Protein AF-A0AAV0KGD4-F1 (afdb_monomer_lite)

InterPro domains:
  IPR040256 Uncharacterized protein At4g02000-like [PTHR31286] (2-73)

Sequence (75 aa):
MKIASYIGKPIRVDRATEFGERGKYARVCVEVDFTKPLLSRFKIEGEEYLIQYEGLENMCTDYGIYGKPTQQCGC

Foldseek 3Di:
DVVCVVQAAFDAWDPCLVVVVDPDDTDTDHDDDLVAAGDQWDDDPNDIDGDDDPPQPQADPVRNHGPDDPVPPPD

pLDDT: mean 81.42, std 12.77, range [52.44, 95.19]

Radius of gyration: 13.9 Å; chains: 1; bounding box: 38×25×27 Å

Structure (mmCIF, N/CA/C/O backbone):
data_AF-A0AAV0KGD4-F1
#
_entry.id   AF-A0AAV0KGD4-F1
#
loop_
_atom_site.group_PDB
_atom_site.id
_atom_site.type_symbol
_atom_site.label_atom_id
_atom_site.label_alt_id
_atom_site.label_comp_id
_atom_site.label_asym_id
_atom_site.label_entity_id
_atom_site.label_seq_id
_atom_site.pdbx_PDB_ins_code
_atom_site.Cartn_x
_atom_site.Cartn_y
_atom_site.Cartn_z
_atom_site.occupancy
_atom_site.B_iso_or_equiv
_atom_site.auth_seq_id
_atom_site.auth_comp_id
_atom_site.auth_asym_id
_atom_site.auth_atom_id
_atom_site.pdbx_PDB_model_num
ATOM 1 N N . MET A 1 1 ? -14.056 -0.989 -0.156 1.00 72.94 1 MET A N 1
ATOM 2 C CA . MET A 1 1 ? -13.223 -0.568 -1.310 1.00 72.94 1 MET A CA 1
ATOM 3 C C . MET A 1 1 ? -12.647 0.853 -1.210 1.00 72.94 1 MET A C 1
ATOM 5 O O . MET A 1 1 ? -11.527 1.025 -1.661 1.00 72.94 1 MET A O 1
ATOM 9 N N . LYS A 1 2 ? -13.327 1.856 -0.619 1.00 86.69 2 LYS A N 1
ATOM 10 C CA . LYS A 1 2 ? -12.847 3.264 -0.576 1.00 86.69 2 LYS A CA 1
ATOM 11 C C . LYS A 1 2 ? -11.415 3.477 -0.052 1.00 86.69 2 LYS A C 1
ATOM 13 O O . LYS A 1 2 ? -10.696 4.304 -0.588 1.00 86.69 2 LYS A O 1
ATOM 18 N N . ILE A 1 3 ? -10.989 2.754 0.985 1.00 88.50 3 ILE A N 1
ATOM 19 C CA . ILE A 1 3 ? -9.625 2.917 1.521 1.00 88.50 3 ILE A CA 1
ATOM 20 C C . ILE A 1 3 ? -8.586 2.373 0.533 1.00 88.50 3 ILE A C 1
ATOM 22 O O . ILE A 1 3 ? -7.609 3.039 0.213 1.00 88.50 3 ILE A O 1
ATOM 26 N N . ALA A 1 4 ? -8.840 1.192 -0.029 1.00 91.00 4 ALA A N 1
ATOM 27 C CA . ALA A 1 4 ? -7.942 0.569 -0.994 1.00 91.00 4 ALA A CA 1
ATOM 28 C C . ALA A 1 4 ? -7.765 1.405 -2.275 1.00 91.00 4 ALA A C 1
ATOM 30 O O . ALA A 1 4 ? -6.697 1.349 -2.875 1.00 91.00 4 ALA A O 1
ATOM 31 N N . SER A 1 5 ? -8.758 2.225 -2.657 1.00 91.62 5 SER A N 1
ATOM 32 C CA . SER A 1 5 ? -8.640 3.120 -3.819 1.00 91.62 5 SER A CA 1
ATOM 33 C C . SER A 1 5 ? -7.614 4.243 -3.661 1.00 91.62 5 SER A C 1
ATOM 35 O O . SER A 1 5 ? -7.202 4.809 -4.667 1.00 91.62 5 SER A O 1
ATOM 37 N N . TYR A 1 6 ? -7.171 4.552 -2.437 1.00 88.81 6 TYR A N 1
ATOM 38 C CA . TYR A 1 6 ? -6.037 5.461 -2.225 1.00 88.81 6 TYR A CA 1
ATOM 39 C C . TYR A 1 6 ? -4.690 4.812 -2.568 1.00 88.81 6 TYR A C 1
ATOM 41 O O . TYR A 1 6 ? -3.716 5.522 -2.798 1.00 88.81 6 TYR A O 1
ATOM 49 N N . ILE A 1 7 ? -4.634 3.478 -2.593 1.00 90.44 7 ILE A N 1
ATOM 50 C CA . ILE A 1 7 ? -3.418 2.698 -2.853 1.00 90.44 7 ILE A CA 1
ATOM 51 C C . ILE A 1 7 ? -3.336 2.324 -4.338 1.00 90.44 7 ILE A C 1
ATOM 53 O O . ILE A 1 7 ? -2.287 2.447 -4.961 1.00 90.44 7 ILE A O 1
ATOM 57 N N . GLY A 1 8 ? -4.451 1.875 -4.914 1.00 92.12 8 GLY A N 1
ATOM 58 C CA . GLY A 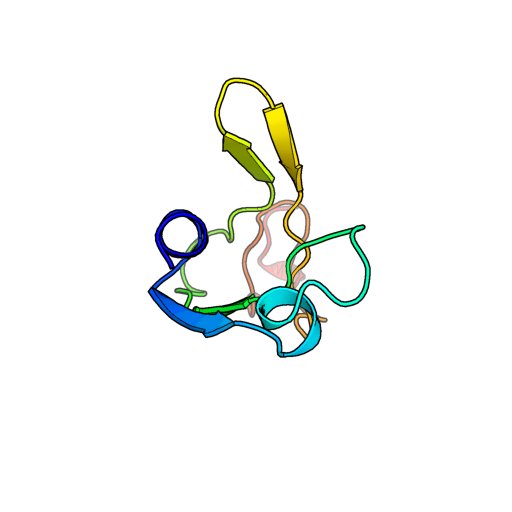1 8 ? -4.549 1.436 -6.304 1.00 92.12 8 GLY A CA 1
ATOM 59 C C . GLY A 1 8 ? -5.979 1.044 -6.652 1.00 92.12 8 GLY A C 1
ATOM 60 O O . GLY A 1 8 ? -6.893 1.248 -5.859 1.00 92.12 8 GLY A O 1
ATOM 61 N N . LYS A 1 9 ? -6.214 0.455 -7.824 1.00 94.81 9 LYS A N 1
ATOM 62 C CA . LYS A 1 9 ? -7.560 -0.000 -8.194 1.00 94.81 9 LYS A CA 1
ATOM 63 C C . LYS A 1 9 ? -7.905 -1.270 -7.400 1.00 94.81 9 LYS A C 1
ATOM 65 O O . LYS A 1 9 ? -7.253 -2.293 -7.599 1.00 94.81 9 LYS A O 1
ATOM 70 N N . PRO A 1 10 ? -8.910 -1.258 -6.506 1.00 94.25 10 PRO A N 1
ATOM 71 C CA . PRO A 1 10 ? -9.215 -2.422 -5.680 1.00 94.25 10 PRO A CA 1
ATOM 72 C C . PRO A 1 10 ? -9.763 -3.578 -6.512 1.00 94.25 10 PRO A C 1
ATOM 74 O O . PRO A 1 10 ? -10.674 -3.388 -7.315 1.00 94.25 10 PRO A O 1
ATOM 77 N N . ILE A 1 11 ? -9.231 -4.776 -6.280 1.00 95.19 11 ILE A N 1
ATOM 78 C CA . ILE A 1 11 ? -9.625 -6.003 -6.978 1.00 95.19 11 ILE A CA 1
ATOM 79 C C . ILE A 1 11 ? -10.426 -6.907 -6.047 1.00 95.19 11 ILE A C 1
ATOM 81 O O . ILE A 1 11 ? -11.512 -7.362 -6.399 1.00 95.19 11 ILE A O 1
ATOM 85 N N . ARG A 1 12 ? -9.901 -7.169 -4.845 1.00 93.69 12 ARG A N 1
ATOM 86 C CA . ARG A 1 12 ? -10.512 -8.109 -3.898 1.00 93.69 12 ARG A CA 1
ATOM 87 C C . ARG A 1 12 ? -10.078 -7.817 -2.469 1.00 93.69 12 ARG A C 1
ATOM 89 O O . ARG A 1 12 ? -8.924 -7.474 -2.243 1.00 93.69 12 ARG A O 1
ATOM 96 N N . VAL A 1 13 ? -10.983 -7.987 -1.514 1.00 91.88 13 VAL A N 1
ATOM 97 C CA . VAL A 1 13 ? -10.662 -7.952 -0.080 1.00 91.88 13 VAL A CA 1
ATOM 98 C C . VAL A 1 13 ? -10.323 -9.369 0.374 1.00 91.88 13 VAL A C 1
ATOM 100 O O . VAL A 1 13 ? -10.956 -10.325 -0.072 1.00 91.88 13 VAL A O 1
ATOM 103 N N . ASP A 1 14 ? -9.291 -9.522 1.202 1.00 91.19 14 ASP A N 1
ATOM 104 C CA . ASP A 1 14 ? -8.963 -10.827 1.772 1.00 91.19 14 ASP A CA 1
ATOM 105 C C . ASP A 1 14 ? -10.124 -11.360 2.622 1.00 91.19 14 ASP A C 1
ATOM 107 O O . ASP A 1 14 ? -10.797 -10.596 3.312 1.00 91.19 14 ASP A O 1
ATOM 111 N N . ARG A 1 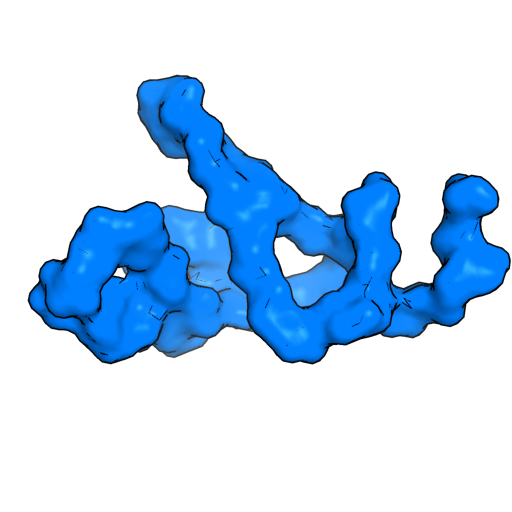15 ? -10.336 -12.678 2.607 1.00 90.62 15 ARG A N 1
ATOM 112 C CA . ARG A 1 15 ? -11.465 -13.313 3.291 1.00 90.62 15 ARG A CA 1
ATOM 113 C C . ARG A 1 15 ? -11.461 -13.021 4.794 1.00 90.62 15 ARG A C 1
ATOM 115 O O . ARG A 1 15 ? -12.494 -12.654 5.339 1.00 90.62 15 ARG A O 1
ATOM 122 N N . ALA A 1 16 ? -10.311 -13.114 5.460 1.00 89.44 16 ALA A N 1
ATOM 123 C CA . ALA A 1 16 ? -10.238 -12.841 6.893 1.00 89.44 16 ALA A CA 1
ATOM 124 C C . ALA A 1 16 ? -10.519 -11.359 7.197 1.00 89.44 16 ALA A C 1
ATOM 126 O O . ALA A 1 16 ? -11.152 -11.037 8.199 1.00 89.44 16 ALA A O 1
ATOM 127 N N . THR A 1 17 ? -10.118 -10.459 6.291 1.00 89.00 17 THR A N 1
ATOM 128 C CA . THR A 1 17 ? -10.454 -9.028 6.386 1.00 89.00 17 THR A CA 1
ATOM 129 C C . THR A 1 17 ? -11.948 -8.778 6.153 1.00 89.00 17 THR A C 1
ATOM 131 O O . THR A 1 17 ? -12.541 -7.958 6.847 1.00 89.00 17 THR A O 1
ATOM 134 N N . GLU A 1 18 ? -12.571 -9.489 5.212 1.00 88.44 18 GLU A N 1
ATOM 135 C CA . GLU A 1 18 ? -14.001 -9.381 4.895 1.00 88.44 18 GLU A CA 1
ATOM 136 C C . GLU A 1 18 ? -14.893 -9.875 6.042 1.00 88.44 18 GLU A C 1
ATOM 138 O O . GLU A 1 18 ? -15.861 -9.207 6.398 1.00 88.44 18 GLU A O 1
ATOM 143 N N . PHE A 1 19 ? -14.540 -11.007 6.657 1.00 87.69 19 PHE A N 1
ATOM 144 C CA . PHE A 1 19 ? -15.287 -11.588 7.776 1.00 87.69 19 PHE A CA 1
ATOM 145 C C . PHE A 1 19 ? -14.879 -11.026 9.148 1.00 87.69 19 PHE A C 1
ATOM 147 O O . PHE A 1 19 ? -15.465 -11.401 10.162 1.00 87.69 19 PHE A O 1
ATOM 154 N N . GLY A 1 20 ? -13.891 -10.126 9.207 1.00 84.44 20 GLY A N 1
ATOM 155 C CA . GLY A 1 20 ? -13.389 -9.570 10.468 1.00 84.44 20 GLY A CA 1
ATOM 156 C C . GLY A 1 20 ? -12.700 -10.607 11.366 1.00 84.44 20 GLY A C 1
ATOM 157 O O . GLY A 1 20 ? -12.601 -10.428 12.582 1.00 84.44 20 GLY A O 1
ATOM 158 N N . GLU A 1 21 ? -12.217 -11.704 10.784 1.00 77.44 21 GLU A N 1
ATOM 159 C CA . GLU A 1 21 ? -11.581 -12.815 11.485 1.00 77.44 21 GLU A CA 1
ATOM 160 C C . GLU A 1 21 ? -10.111 -12.461 11.783 1.00 77.44 21 GLU A C 1
ATOM 162 O O . GLU A 1 21 ? -9.211 -12.776 11.014 1.00 77.44 21 GLU A O 1
ATOM 167 N N . ARG A 1 22 ? -9.873 -11.821 12.941 1.00 58.00 22 ARG A N 1
ATOM 168 C CA . ARG A 1 22 ? -8.586 -11.326 13.503 1.00 58.00 22 ARG A CA 1
ATOM 169 C C . ARG A 1 22 ? -8.175 -9.909 13.072 1.00 58.00 22 ARG A C 1
ATOM 171 O O . ARG A 1 22 ? -7.624 -9.675 12.004 1.00 58.00 22 ARG A O 1
ATOM 178 N N . GLY A 1 23 ? -8.326 -8.966 14.005 1.00 68.19 23 GLY A N 1
ATOM 179 C CA . GLY A 1 23 ? -7.932 -7.562 13.857 1.00 68.19 23 GLY A CA 1
ATOM 180 C C . GLY A 1 23 ? -6.478 -7.282 14.242 1.00 68.19 23 GLY A C 1
ATOM 181 O O . GLY A 1 23 ? -6.180 -7.024 15.406 1.00 68.19 23 GLY A O 1
ATOM 182 N N . LYS A 1 24 ? -5.578 -7.287 13.254 1.00 82.69 24 LYS A N 1
ATOM 183 C CA . LYS A 1 24 ? -4.257 -6.627 13.354 1.00 82.69 24 LYS A CA 1
ATOM 184 C C . LYS A 1 24 ? -3.912 -5.777 12.133 1.00 82.69 24 LYS A C 1
ATOM 186 O O . LYS A 1 24 ? -3.177 -4.809 12.267 1.00 82.69 24 LYS A O 1
ATOM 191 N N . TYR A 1 25 ? -4.430 -6.130 10.963 1.00 87.06 25 TYR A N 1
ATOM 192 C CA . TYR A 1 25 ? -4.242 -5.400 9.714 1.00 87.06 25 TYR A CA 1
ATOM 193 C C . TYR A 1 25 ? -5.380 -5.749 8.752 1.00 87.06 25 TYR A C 1
ATOM 195 O O . TYR A 1 25 ? -6.049 -6.768 8.920 1.00 87.06 25 TYR A O 1
ATOM 203 N N . ALA A 1 26 ? -5.586 -4.908 7.742 1.00 90.31 26 ALA A N 1
ATOM 204 C CA . ALA A 1 26 ? -6.456 -5.207 6.613 1.00 90.31 26 ALA A CA 1
ATOM 205 C C . ALA A 1 26 ? -5.597 -5.673 5.434 1.00 90.31 26 ALA A C 1
ATOM 207 O O . ALA A 1 26 ? -4.571 -5.059 5.140 1.00 90.31 26 ALA A O 1
ATOM 208 N N . ARG A 1 27 ? -6.014 -6.738 4.746 1.00 92.44 27 ARG A N 1
ATOM 209 C CA . ARG A 1 27 ? -5.341 -7.249 3.546 1.00 92.44 27 ARG A CA 1
ATOM 210 C C . ARG A 1 27 ? -6.260 -7.111 2.337 1.00 92.44 27 ARG A C 1
ATOM 212 O O . ARG A 1 27 ? -7.436 -7.473 2.371 1.00 92.44 27 ARG A O 1
ATOM 219 N N . VAL A 1 28 ? -5.725 -6.541 1.262 1.00 93.31 28 VAL A N 1
ATOM 220 C CA . VAL A 1 28 ? -6.479 -6.227 0.046 1.00 93.31 28 VAL A CA 1
ATOM 221 C C . VAL A 1 28 ? -5.602 -6.416 -1.187 1.00 93.31 28 VAL A C 1
ATOM 223 O O . VAL A 1 28 ? -4.431 -6.052 -1.192 1.00 93.31 28 VAL A O 1
ATOM 226 N N . CYS A 1 29 ? -6.182 -6.978 -2.243 1.00 93.50 29 CYS A N 1
ATOM 227 C CA . CYS A 1 29 ? -5.584 -7.033 -3.568 1.00 93.50 29 CYS A CA 1
ATOM 228 C C . CYS A 1 29 ? -5.948 -5.755 -4.329 1.00 93.50 29 CYS A C 1
ATOM 230 O O . CYS A 1 29 ? -7.133 -5.454 -4.512 1.00 93.50 29 CYS A O 1
ATOM 232 N N . VAL A 1 30 ? -4.935 -5.030 -4.794 1.00 93.75 30 VAL A N 1
ATOM 233 C CA . VAL A 1 30 ? -5.068 -3.819 -5.611 1.00 93.75 30 VAL A CA 1
ATOM 234 C C . VAL A 1 30 ? -4.215 -3.954 -6.869 1.00 93.75 30 VAL A C 1
ATOM 236 O O . VAL A 1 30 ? -3.156 -4.574 -6.846 1.00 93.75 30 VAL A O 1
ATOM 239 N N . GLU A 1 31 ? -4.678 -3.372 -7.966 1.00 93.12 31 GLU A N 1
ATOM 240 C CA . GLU A 1 31 ? -3.882 -3.152 -9.170 1.00 93.12 31 GLU A CA 1
ATOM 241 C C . GLU A 1 31 ? -3.146 -1.812 -9.023 1.00 93.12 31 GLU A C 1
ATOM 243 O O . GLU A 1 31 ? -3.757 -0.788 -8.697 1.00 93.12 31 GLU A O 1
ATOM 248 N N . VAL A 1 32 ? -1.827 -1.841 -9.217 1.00 89.12 32 VAL A N 1
ATOM 249 C CA . VAL A 1 32 ? -0.9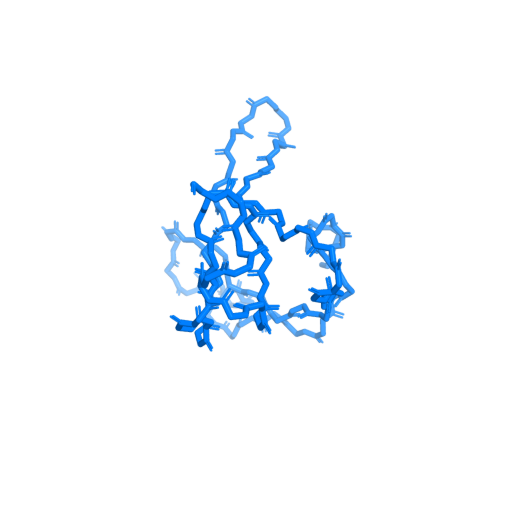12 -0.704 -9.039 1.00 89.12 32 VAL A CA 1
ATOM 250 C C . VAL A 1 32 ? -0.010 -0.553 -10.259 1.00 89.12 32 VAL A C 1
ATOM 252 O O . VAL A 1 32 ? 0.273 -1.518 -10.967 1.00 89.12 32 VAL A O 1
ATOM 255 N N . ASP A 1 33 ? 0.444 0.672 -10.500 1.00 87.12 33 ASP A N 1
ATOM 256 C CA . ASP A 1 33 ? 1.338 1.015 -11.604 1.00 87.12 33 ASP A CA 1
ATOM 257 C C . ASP A 1 33 ? 2.801 0.962 -11.137 1.00 87.12 33 ASP A C 1
ATOM 259 O O . ASP A 1 33 ? 3.268 1.862 -10.441 1.00 87.12 33 ASP A O 1
ATOM 263 N N . PHE A 1 34 ? 3.536 -0.080 -11.538 1.00 83.19 34 PHE A N 1
ATOM 264 C CA . PHE A 1 34 ? 4.947 -0.263 -11.170 1.00 83.19 34 PHE A CA 1
ATOM 265 C C . PHE A 1 34 ? 5.909 0.735 -11.829 1.00 83.19 34 PHE A C 1
ATOM 267 O O . PHE A 1 34 ? 7.081 0.786 -11.457 1.00 83.19 34 PHE A O 1
ATOM 274 N N . THR A 1 35 ? 5.451 1.541 -12.794 1.00 81.94 35 THR A N 1
ATOM 275 C CA . THR A 1 35 ? 6.275 2.622 -13.360 1.00 81.94 35 THR A CA 1
ATOM 276 C C . THR A 1 35 ? 6.424 3.802 -12.399 1.00 81.94 35 THR A C 1
ATOM 278 O O . THR A 1 35 ? 7.270 4.672 -12.617 1.00 81.94 35 THR A O 1
ATOM 281 N N . LYS A 1 36 ? 5.631 3.821 -11.321 1.00 83.00 36 LYS A N 1
ATOM 282 C CA . LYS A 1 36 ? 5.624 4.855 -10.288 1.00 83.00 36 LYS A CA 1
ATOM 283 C C . LYS A 1 36 ? 6.077 4.277 -8.943 1.00 83.00 36 LYS A C 1
ATOM 285 O O . LYS A 1 36 ? 5.899 3.084 -8.700 1.00 83.00 36 LYS A O 1
ATOM 290 N N . PRO A 1 37 ? 6.627 5.119 -8.051 1.00 83.00 37 PRO A N 1
ATOM 291 C CA . PRO A 1 37 ? 6.849 4.750 -6.660 1.00 83.00 37 PRO A CA 1
ATOM 292 C C . PRO A 1 37 ? 5.567 4.235 -6.007 1.00 83.00 37 PRO A C 1
ATOM 294 O O . PRO A 1 37 ? 4.517 4.879 -6.078 1.00 83.00 37 PRO A O 1
ATOM 297 N N . LEU A 1 38 ? 5.662 3.085 -5.353 1.00 87.69 38 LEU A N 1
ATOM 298 C CA . LEU A 1 38 ? 4.571 2.509 -4.589 1.00 87.69 38 LEU A CA 1
ATOM 299 C C . LEU A 1 38 ? 4.421 3.223 -3.247 1.00 87.69 38 LEU A C 1
ATOM 301 O O . LEU A 1 38 ? 5.395 3.555 -2.568 1.00 87.69 38 LEU A O 1
ATOM 305 N N . LEU A 1 39 ? 3.171 3.445 -2.850 1.00 88.69 39 LEU A N 1
ATOM 306 C CA . LEU A 1 39 ? 2.845 4.114 -1.599 1.00 88.69 39 LEU A CA 1
ATOM 307 C C . LEU A 1 39 ? 3.201 3.205 -0.417 1.00 88.69 39 LEU A C 1
ATOM 309 O O . LEU A 1 39 ? 2.653 2.112 -0.308 1.00 88.69 39 LEU A O 1
ATOM 313 N N . SER A 1 40 ? 4.096 3.645 0.467 1.00 88.56 40 SER A N 1
ATOM 314 C CA . SER A 1 40 ? 4.546 2.869 1.637 1.00 88.56 40 SER A CA 1
ATOM 315 C C . SER A 1 40 ? 3.742 3.145 2.912 1.00 88.56 40 SER A C 1
ATOM 317 O O . SER A 1 40 ? 3.744 2.336 3.837 1.00 88.56 40 SER A O 1
ATOM 319 N N . ARG A 1 41 ? 3.040 4.282 2.972 1.00 91.31 41 ARG A N 1
ATOM 320 C CA . ARG A 1 41 ? 2.174 4.689 4.086 1.00 91.31 41 ARG A CA 1
ATOM 321 C C . ARG A 1 41 ? 1.131 5.703 3.637 1.00 91.31 41 ARG A C 1
ATOM 323 O O . ARG A 1 41 ? 1.356 6.440 2.680 1.00 91.31 41 ARG A O 1
ATOM 330 N N . PHE A 1 42 ? 0.019 5.782 4.351 1.00 90.69 42 PHE A N 1
ATOM 331 C CA . PHE A 1 42 ? -1.019 6.790 4.133 1.00 90.69 42 PHE A CA 1
ATOM 332 C C . PHE A 1 42 ? -1.660 7.195 5.459 1.00 90.69 42 PHE A C 1
ATOM 334 O O . PHE A 1 42 ? -1.507 6.497 6.458 1.00 90.69 42 PHE A O 1
ATOM 341 N N . LYS A 1 43 ? -2.372 8.326 5.471 1.00 92.69 43 LYS A N 1
ATOM 342 C CA . LYS A 1 43 ? -3.070 8.818 6.663 1.00 92.69 43 LYS A CA 1
ATOM 343 C C . LYS A 1 43 ? -4.580 8.809 6.474 1.00 92.69 43 LYS A C 1
ATOM 345 O O . LYS A 1 43 ? -5.068 9.265 5.441 1.00 92.69 43 LYS A O 1
ATOM 350 N N . ILE A 1 44 ? -5.305 8.337 7.483 1.00 89.44 44 ILE A N 1
ATOM 351 C CA . ILE A 1 44 ? -6.764 8.456 7.596 1.00 89.44 44 ILE A CA 1
ATOM 352 C C . ILE A 1 44 ? -7.064 9.074 8.952 1.00 89.44 44 ILE A C 1
ATOM 354 O O . ILE A 1 44 ? -6.586 8.582 9.962 1.00 89.44 44 ILE A O 1
ATOM 358 N N . GLU A 1 45 ? -7.834 10.163 8.962 1.00 90.00 45 GLU A N 1
ATOM 359 C CA . GLU A 1 45 ? -8.274 10.832 10.200 1.00 90.00 45 GLU A CA 1
ATOM 360 C C . GLU A 1 45 ? -7.126 11.194 11.165 1.00 90.00 45 GLU A C 1
ATOM 362 O O . GLU A 1 45 ? -7.304 11.258 12.373 1.00 90.00 45 GLU A O 1
ATOM 367 N N . GLY A 1 46 ? -5.936 11.473 10.620 1.00 91.94 46 GLY A N 1
ATOM 368 C CA . GLY A 1 46 ? -4.739 11.819 11.396 1.00 91.94 46 GLY A CA 1
ATOM 369 C C . GLY A 1 46 ? -3.858 10.625 11.768 1.00 91.94 46 GLY A C 1
ATOM 370 O O . GLY A 1 46 ? -2.671 10.822 12.021 1.00 91.94 46 GLY A O 1
ATOM 371 N N . GLU A 1 47 ? -4.388 9.406 11.687 1.00 91.38 47 GLU A N 1
ATOM 372 C CA . GLU A 1 47 ? -3.666 8.168 11.970 1.00 91.38 47 GLU A CA 1
ATOM 373 C C . GLU A 1 47 ? -2.886 7.690 10.743 1.00 91.38 47 GLU A C 1
ATOM 375 O O . GLU A 1 47 ? -3.397 7.692 9.620 1.00 91.38 47 GLU A O 1
ATOM 380 N N . GLU A 1 48 ? -1.632 7.288 10.953 1.00 92.81 48 GLU A N 1
ATOM 381 C CA . GLU A 1 48 ? -0.754 6.782 9.899 1.00 92.81 48 GLU A CA 1
ATOM 382 C C . GLU A 1 48 ? -0.810 5.255 9.818 1.00 92.81 48 GLU A C 1
ATOM 384 O O . GLU A 1 48 ? -0.611 4.548 10.802 1.00 92.81 48 GLU A O 1
ATOM 389 N N . TYR A 1 49 ? -1.036 4.749 8.610 1.00 91.56 49 TYR A N 1
ATOM 390 C CA . TYR A 1 49 ? -1.105 3.329 8.304 1.00 91.56 49 TYR A CA 1
ATOM 391 C C . TYR A 1 49 ? 0.031 2.955 7.360 1.00 91.56 49 TYR A C 1
ATOM 393 O O . TYR A 1 49 ? 0.220 3.582 6.314 1.00 91.56 49 TYR A O 1
ATOM 401 N N . LEU A 1 50 ? 0.773 1.911 7.721 1.00 91.19 50 LEU A N 1
ATOM 402 C CA . LEU A 1 50 ? 1.840 1.348 6.899 1.00 91.19 50 LEU A CA 1
ATOM 403 C C . LEU A 1 50 ? 1.264 0.367 5.873 1.00 91.19 50 LEU A C 1
ATOM 405 O O . LEU A 1 50 ? 0.339 -0.390 6.173 1.00 91.19 50 LEU A O 1
ATOM 409 N N . ILE A 1 51 ? 1.838 0.364 4.672 1.00 90.81 51 ILE A N 1
ATOM 410 C CA . ILE A 1 51 ? 1.496 -0.573 3.602 1.00 90.81 51 ILE A CA 1
ATOM 411 C C . ILE A 1 51 ? 2.649 -1.560 3.442 1.00 90.81 51 ILE A C 1
ATOM 413 O O . ILE A 1 51 ? 3.782 -1.172 3.163 1.00 90.81 51 ILE A O 1
ATOM 417 N N . GLN A 1 52 ? 2.336 -2.846 3.569 1.00 88.38 52 GLN A N 1
ATOM 418 C CA . GLN A 1 52 ? 3.238 -3.936 3.217 1.00 88.38 52 GLN A CA 1
ATOM 419 C C . GLN A 1 52 ? 2.740 -4.565 1.915 1.00 88.38 52 GLN A C 1
ATOM 421 O O . GLN A 1 52 ? 1.625 -5.083 1.864 1.00 88.38 52 GLN A O 1
ATOM 426 N N . TYR A 1 53 ? 3.567 -4.538 0.872 1.00 88.62 53 TYR A N 1
ATOM 427 C CA . TYR A 1 53 ? 3.303 -5.300 -0.345 1.00 88.62 53 TYR A CA 1
ATOM 428 C C . TYR A 1 53 ? 3.889 -6.705 -0.216 1.00 88.62 53 TYR A C 1
ATOM 430 O O . TYR A 1 53 ? 4.998 -6.885 0.287 1.00 88.62 53 TYR A O 1
ATOM 438 N N . GLU A 1 54 ? 3.153 -7.702 -0.690 1.00 86.06 54 GLU A N 1
ATOM 439 C CA . GLU A 1 54 ? 3.572 -9.103 -0.680 1.00 86.06 54 GLU A CA 1
ATOM 440 C C . GLU A 1 54 ? 4.040 -9.533 -2.073 1.00 86.06 54 GLU A C 1
ATOM 442 O O . GLU A 1 54 ? 3.510 -9.068 -3.080 1.00 86.06 54 GLU A O 1
ATOM 447 N N . GLY A 1 55 ? 5.029 -10.429 -2.139 1.00 79.25 55 GLY A N 1
ATOM 448 C CA . GLY A 1 55 ? 5.533 -10.970 -3.409 1.00 79.25 55 GLY A CA 1
ATOM 449 C C . GLY A 1 55 ? 6.377 -9.997 -4.244 1.00 79.25 55 GLY A C 1
ATOM 450 O O . GLY A 1 55 ? 6.648 -10.270 -5.410 1.00 79.25 55 GLY A O 1
ATOM 451 N N . LEU A 1 56 ? 6.808 -8.868 -3.669 1.00 78.81 56 LEU A N 1
ATOM 452 C CA . LEU A 1 56 ? 7.648 -7.871 -4.342 1.00 78.81 56 LEU A CA 1
ATOM 453 C C . LEU A 1 56 ? 9.103 -7.930 -3.849 1.00 78.81 56 LEU A C 1
ATOM 455 O O . LEU A 1 56 ? 9.633 -6.956 -3.326 1.00 78.81 56 LEU A O 1
ATOM 459 N N . GLU A 1 57 ? 9.753 -9.080 -4.042 1.00 66.50 57 GLU A N 1
ATOM 460 C CA . GLU A 1 57 ? 11.125 -9.363 -3.571 1.00 66.50 57 GLU A CA 1
ATOM 461 C C . GLU A 1 57 ? 12.202 -8.441 -4.185 1.00 66.50 57 GLU A C 1
ATOM 463 O O . GLU A 1 57 ? 13.246 -8.227 -3.580 1.00 66.50 57 GLU A O 1
ATOM 468 N N . ASN A 1 58 ? 11.929 -7.837 -5.348 1.00 63.69 58 ASN A N 1
ATOM 469 C CA . ASN A 1 58 ? 12.838 -6.933 -6.071 1.00 63.69 58 ASN A CA 1
ATOM 470 C C . ASN A 1 58 ? 12.404 -5.453 -6.014 1.00 63.69 58 ASN A C 1
ATOM 472 O O . ASN A 1 58 ? 12.639 -4.698 -6.961 1.00 63.69 58 ASN A O 1
ATOM 476 N N . MET A 1 59 ? 11.699 -5.032 -4.960 1.00 69.56 59 MET A N 1
ATOM 477 C CA . MET A 1 59 ? 11.372 -3.615 -4.768 1.00 69.56 59 MET A CA 1
ATOM 478 C C . MET A 1 59 ? 12.541 -2.879 -4.108 1.00 69.56 59 MET A C 1
ATOM 480 O O . MET A 1 59 ? 13.011 -3.282 -3.048 1.00 69.56 59 MET A O 1
ATOM 484 N N . CYS A 1 60 ? 12.963 -1.754 -4.686 1.00 65.81 60 CYS A N 1
ATOM 485 C CA . CYS A 1 60 ? 13.863 -0.838 -3.992 1.00 65.81 60 CYS A CA 1
ATOM 48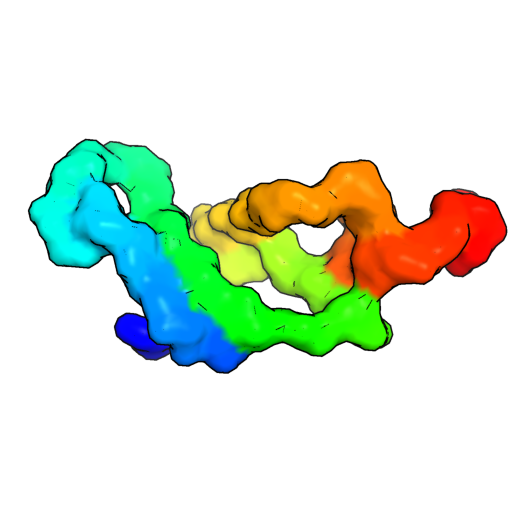6 C C . CYS A 1 60 ? 13.108 -0.135 -2.855 1.00 65.81 60 CYS A C 1
ATOM 488 O O . CYS A 1 60 ? 12.140 0.583 -3.110 1.00 65.81 60 CYS A O 1
ATOM 490 N N . THR A 1 61 ? 13.550 -0.315 -1.610 1.00 62.03 61 THR A N 1
ATOM 491 C CA . THR A 1 61 ? 12.922 0.283 -0.419 1.00 62.03 61 THR A CA 1
ATOM 492 C C . THR A 1 61 ? 13.062 1.801 -0.351 1.00 62.03 61 THR A C 1
ATOM 494 O O . THR A 1 61 ? 12.194 2.454 0.221 1.00 62.03 61 THR A O 1
ATOM 497 N N . ASP A 1 62 ? 14.104 2.366 -0.965 1.00 63.62 62 ASP A N 1
ATOM 498 C CA . ASP A 1 62 ? 14.389 3.805 -0.893 1.00 63.62 62 ASP A CA 1
ATOM 499 C C . ASP A 1 62 ? 13.506 4.619 -1.847 1.00 63.62 62 ASP A C 1
ATOM 501 O O . ASP A 1 62 ? 13.079 5.726 -1.524 1.00 63.62 62 ASP A O 1
ATOM 505 N N . TYR A 1 63 ? 13.185 4.045 -3.011 1.00 65.81 63 TYR A N 1
ATOM 506 C CA . TYR A 1 63 ? 12.408 4.711 -4.062 1.00 65.81 63 TYR A CA 1
ATOM 507 C C . TYR A 1 63 ? 11.011 4.111 -4.272 1.00 65.81 63 TYR A C 1
ATOM 509 O O . TYR A 1 63 ? 10.203 4.696 -4.988 1.00 65.81 63 TYR A O 1
ATOM 517 N N . GLY A 1 64 ? 10.710 2.945 -3.690 1.00 67.31 64 GLY A N 1
ATOM 518 C CA . GLY A 1 64 ? 9.428 2.250 -3.850 1.00 67.31 64 GLY A CA 1
ATOM 519 C C . GLY A 1 64 ? 9.155 1.760 -5.276 1.00 67.31 64 GLY A C 1
ATOM 520 O O . GLY A 1 64 ? 8.006 1.487 -5.614 1.00 67.31 64 GLY A O 1
ATOM 521 N N . ILE A 1 65 ? 10.176 1.685 -6.137 1.00 71.56 65 ILE A N 1
ATOM 522 C CA . ILE A 1 65 ? 10.034 1.284 -7.543 1.00 71.56 65 ILE A CA 1
ATOM 523 C C . ILE A 1 65 ? 10.332 -0.210 -7.670 1.00 71.56 65 ILE A C 1
ATOM 525 O O . ILE A 1 65 ? 11.356 -0.701 -7.188 1.00 71.56 65 ILE A O 1
ATOM 529 N N . TYR A 1 66 ? 9.437 -0.929 -8.343 1.00 70.62 66 TYR A N 1
ATOM 530 C CA . TYR A 1 66 ? 9.579 -2.355 -8.619 1.00 70.62 66 TYR A CA 1
ATOM 531 C C . TYR A 1 66 ? 10.177 -2.595 -10.013 1.00 70.62 66 TYR A C 1
ATOM 533 O O . TYR A 1 66 ? 9.828 -1.908 -10.972 1.00 70.62 66 TYR A O 1
ATOM 541 N N . GLY A 1 67 ? 11.067 -3.583 -10.144 1.00 63.97 67 GLY A N 1
ATOM 542 C CA . GLY A 1 67 ? 11.568 -4.036 -11.451 1.00 63.97 67 GLY A CA 1
ATOM 543 C C . GLY A 1 67 ? 12.636 -3.147 -12.104 1.00 63.97 67 GLY A C 1
ATOM 544 O O . GLY A 1 67 ? 13.003 -3.385 -13.255 1.00 63.97 67 GLY A O 1
ATOM 545 N N . LYS A 1 68 ? 13.172 -2.146 -11.394 1.00 64.88 68 LYS A N 1
ATOM 546 C CA . LYS A 1 68 ? 14.425 -1.485 -11.791 1.00 64.88 68 LYS A CA 1
ATOM 547 C C . LYS A 1 68 ? 15.603 -2.344 -11.308 1.00 64.88 68 LYS A C 1
ATOM 549 O O . LYS A 1 68 ? 15.591 -2.742 -10.145 1.00 64.88 68 LYS A O 1
ATOM 554 N N . PRO A 1 69 ? 16.616 -2.631 -12.149 1.00 58.84 69 PRO A N 1
ATOM 555 C CA . PRO A 1 69 ? 17.851 -3.250 -11.677 1.00 58.84 69 PRO A CA 1
A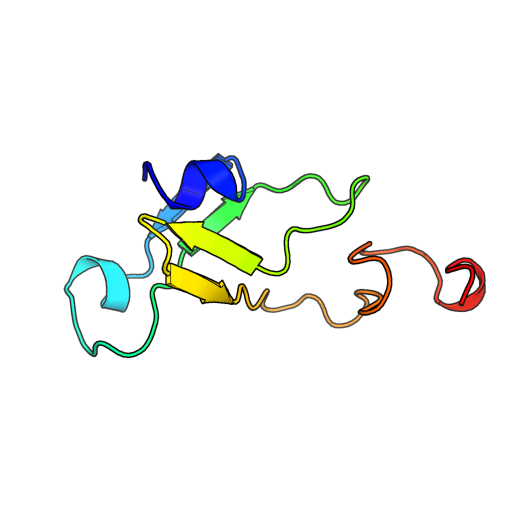TOM 556 C C . PRO A 1 69 ? 18.423 -2.417 -10.531 1.00 58.84 69 PRO A C 1
ATOM 558 O O . PRO A 1 69 ? 18.481 -1.194 -10.649 1.00 58.84 69 PRO A O 1
ATOM 561 N N . THR A 1 70 ? 18.874 -3.055 -9.452 1.00 56.94 70 THR A N 1
ATOM 562 C CA . THR A 1 70 ? 19.382 -2.378 -8.245 1.00 56.94 70 THR A CA 1
ATOM 563 C C . THR A 1 70 ? 20.490 -1.363 -8.561 1.00 56.94 70 THR A C 1
ATOM 565 O O . THR A 1 70 ? 20.609 -0.358 -7.881 1.00 56.94 70 THR A O 1
ATOM 568 N N . GLN A 1 71 ? 21.243 -1.575 -9.649 1.00 56.22 71 GLN A N 1
ATOM 569 C CA . GLN A 1 71 ? 22.291 -0.674 -10.156 1.00 56.22 71 GLN A CA 1
ATOM 570 C C . GLN A 1 71 ? 21.780 0.615 -10.834 1.00 56.22 71 GLN A C 1
ATOM 572 O O . GLN A 1 71 ? 22.571 1.516 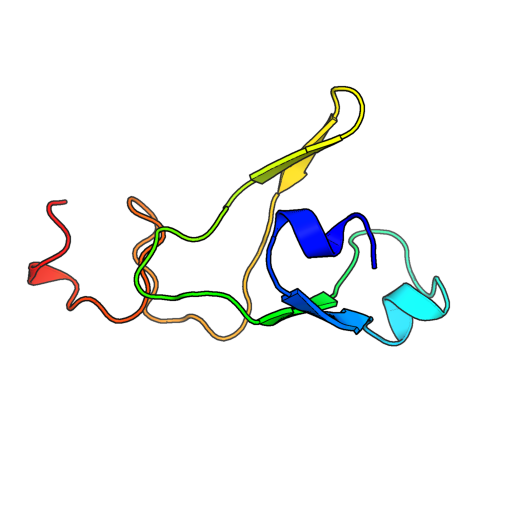-11.091 1.00 56.22 71 GLN A O 1
ATOM 577 N N . GLN A 1 72 ? 20.494 0.693 -11.187 1.00 55.72 72 GLN A N 1
ATOM 578 C CA . GLN A 1 72 ? 19.845 1.882 -11.761 1.00 55.72 72 GLN A CA 1
ATOM 579 C C . GLN A 1 72 ? 18.909 2.585 -10.773 1.00 55.72 72 GLN A C 1
ATOM 581 O O . GLN A 1 72 ? 18.358 3.640 -11.094 1.00 55.72 72 GLN A O 1
ATOM 586 N N . CYS A 1 73 ? 18.718 2.026 -9.577 1.00 57.25 73 CYS A N 1
ATOM 587 C CA . CYS A 1 73 ? 18.273 2.836 -8.456 1.00 57.25 73 CYS A CA 1
ATOM 588 C C . CYS A 1 73 ? 19.434 3.771 -8.119 1.00 57.25 73 CYS A C 1
ATOM 590 O O . CYS A 1 73 ? 20.537 3.304 -7.866 1.00 57.25 73 CYS A O 1
ATOM 592 N N . GLY A 1 74 ? 19.218 5.085 -8.190 1.00 53.97 74 GLY A N 1
ATOM 593 C CA . GLY A 1 74 ? 20.223 6.081 -7.803 1.00 53.97 74 GLY A CA 1
ATOM 594 C C . GLY A 1 74 ? 20.399 6.143 -6.286 1.00 53.97 74 GLY A C 1
ATOM 595 O O . GLY A 1 74 ? 20.195 7.204 -5.705 1.00 53.97 74 GLY A O 1
ATOM 596 N N . CYS A 1 75 ? 20.644 5.001 -5.647 1.00 52.44 75 CYS A N 1
ATOM 597 C CA . CYS A 1 75 ? 21.080 4.892 -4.258 1.00 52.44 75 CYS A CA 1
ATOM 598 C C . CYS A 1 75 ? 22.562 5.259 -4.136 1.00 52.44 75 CYS A C 1
ATOM 600 O O . CYS A 1 75 ? 23.343 4.858 -5.031 1.00 52.44 75 CYS A O 1
#

Secondary structure (DSSP, 8-state):
-TTGGGTSEEEEE-HHHHTT-S-S---EEEE--TTSPPP-EEEETTEEEE---SS-TTB-TTT--BSS-GGGS--

Organism: NCBI:txid586396